Protein AF-A0A285BZZ1-F1 (afdb_monomer_lite)

Foldseek 3Di:
DDDDDPCPDDDDDDDDDQDLPALVSLVVVLVVLVVCCVVVVDPVVVSVVSNVVSVVSNVVRVVVVVVVVVVVVCVVVVD

pLDDT: mean 89.75, std 13.55, range [46.03, 98.62]

Organism: NCBI:txid44577

Radius of gyration: 21.62 Å; chains: 1; bounding box: 35×27×78 Å

Structure (mmCIF, N/CA/C/O backbone):
data_AF-A0A285BZZ1-F1
#
_entry.id   AF-A0A285BZZ1-F1
#
loop_
_atom_site.group_PDB
_atom_site.id
_atom_site.type_symbol
_atom_site.label_atom_id
_atom_site.label_alt_id
_atom_site.label_comp_id
_atom_site.label_asym_id
_atom_site.label_entity_id
_atom_site.label_seq_id
_atom_site.pdbx_PDB_ins_code
_atom_site.Cartn_x
_atom_site.Cartn_y
_atom_site.Cartn_z
_atom_site.occupancy
_atom_site.B_iso_or_equiv
_atom_site.auth_seq_id
_atom_site.auth_comp_id
_atom_site.auth_asym_id
_atom_site.auth_atom_id
_atom_site.pdbx_PDB_model_num
ATOM 1 N N . MET A 1 1 ? 1.164 19.152 -48.721 1.00 46.03 1 MET A N 1
ATOM 2 C CA . MET A 1 1 ? -0.053 18.365 -49.022 1.00 46.03 1 MET A CA 1
ATOM 3 C C . MET A 1 1 ? -0.773 18.113 -47.705 1.00 46.03 1 MET A C 1
ATOM 5 O O . MET A 1 1 ? -0.068 17.813 -46.746 1.00 46.03 1 MET A O 1
ATOM 9 N N . PRO A 1 2 ? -2.099 18.300 -47.600 1.00 57.00 2 PRO A N 1
ATOM 10 C CA . PRO A 1 2 ? -2.822 17.963 -46.379 1.00 57.00 2 PRO A CA 1
ATOM 11 C C . PRO A 1 2 ? -2.910 16.439 -46.243 1.00 57.00 2 PRO A C 1
ATOM 13 O O . PRO A 1 2 ? -3.105 15.739 -47.236 1.00 57.00 2 PRO A O 1
ATOM 16 N N . VAL A 1 3 ? -2.730 15.934 -45.024 1.00 68.62 3 VAL A N 1
ATOM 17 C CA . VAL A 1 3 ? -2.876 14.510 -44.702 1.00 68.62 3 VAL A CA 1
ATOM 18 C C . VAL A 1 3 ? -4.262 14.322 -44.097 1.00 68.62 3 VAL A C 1
ATOM 20 O O . VAL A 1 3 ? -4.570 14.910 -43.062 1.00 68.62 3 VAL A O 1
ATOM 23 N N . THR A 1 4 ? -5.109 13.540 -44.760 1.00 61.03 4 THR A N 1
ATOM 24 C CA . THR A 1 4 ? -6.430 13.159 -44.254 1.00 61.03 4 THR A CA 1
ATOM 25 C C . THR A 1 4 ? -6.242 12.095 -43.175 1.00 61.03 4 THR A C 1
ATOM 27 O O . THR A 1 4 ? -5.673 11.040 -43.447 1.00 61.03 4 THR A O 1
ATOM 30 N N . ILE A 1 5 ? -6.667 12.376 -41.942 1.00 65.19 5 ILE A N 1
ATOM 31 C CA . ILE A 1 5 ? -6.651 11.393 -40.852 1.00 65.19 5 ILE A CA 1
ATOM 32 C C . ILE A 1 5 ? -8.011 10.696 -40.853 1.00 65.19 5 ILE A C 1
ATOM 34 O O . ILE A 1 5 ? -9.011 11.284 -40.442 1.00 65.19 5 ILE A O 1
ATOM 38 N N . ASP A 1 6 ? -8.050 9.452 -41.325 1.00 65.75 6 ASP A N 1
ATOM 39 C CA . ASP A 1 6 ? -9.246 8.617 -41.240 1.00 65.75 6 ASP A CA 1
ATOM 40 C C . ASP A 1 6 ? -9.522 8.264 -39.769 1.00 65.75 6 ASP A C 1
ATOM 42 O O . ASP A 1 6 ? -8.755 7.538 -39.133 1.00 65.75 6 ASP A O 1
ATOM 46 N N . MET A 1 7 ? -10.634 8.768 -39.218 1.00 60.03 7 MET A N 1
ATOM 47 C CA . MET A 1 7 ? -11.146 8.432 -37.879 1.00 60.03 7 MET A CA 1
ATOM 48 C C . MET A 1 7 ? -11.695 6.997 -37.833 1.00 60.03 7 MET A C 1
ATOM 50 O O . MET A 1 7 ? -12.886 6.769 -37.611 1.00 60.03 7 MET A O 1
ATOM 54 N N . LYS A 1 8 ? -10.848 5.992 -38.059 1.00 63.00 8 LYS A N 1
ATOM 55 C CA . LYS A 1 8 ? -11.242 4.601 -37.825 1.00 63.00 8 LYS A CA 1
ATOM 56 C C . LYS A 1 8 ? -11.386 4.402 -36.311 1.00 63.00 8 LYS A C 1
ATOM 58 O O . LYS A 1 8 ? -10.444 4.653 -35.566 1.00 63.00 8 LYS A O 1
ATOM 63 N N . GLY A 1 9 ? -12.601 4.046 -35.888 1.00 62.97 9 GLY A N 1
ATOM 64 C CA . GLY A 1 9 ? -13.104 4.142 -34.516 1.00 62.97 9 GLY A CA 1
ATOM 65 C C . GLY A 1 9 ? -12.136 3.669 -33.433 1.00 62.97 9 GLY A C 1
ATOM 66 O O . GLY A 1 9 ? -11.685 2.527 -33.437 1.00 62.97 9 GLY A O 1
ATOM 67 N N . ILE A 1 10 ? -11.850 4.565 -32.490 1.00 71.19 10 ILE A N 1
ATOM 68 C CA . ILE A 1 10 ? -11.137 4.242 -31.256 1.00 71.19 10 ILE A CA 1
ATOM 69 C C . ILE A 1 10 ? -12.153 3.599 -30.316 1.00 71.19 10 ILE A C 1
ATOM 71 O O . ILE A 1 10 ? -13.055 4.269 -29.814 1.00 71.19 10 ILE A O 1
ATOM 75 N N . GLU A 1 11 ? -12.018 2.299 -30.084 1.00 74.12 11 GLU A N 1
ATOM 76 C CA . GLU A 1 11 ? -12.782 1.613 -29.049 1.00 74.12 11 GLU A CA 1
ATOM 77 C C . GLU A 1 11 ? -12.096 1.868 -27.699 1.00 74.12 11 GLU A C 1
ATOM 79 O O . GLU A 1 11 ? -10.976 1.418 -27.449 1.00 74.12 11 GLU A O 1
ATOM 84 N N . VAL A 1 12 ? -12.729 2.674 -26.842 1.00 74.75 12 VAL A N 1
ATOM 85 C CA . VAL A 1 12 ? -12.190 2.996 -25.516 1.00 74.75 12 VAL A CA 1
ATOM 86 C C . VAL A 1 12 ? -12.441 1.809 -24.595 1.00 74.75 12 VAL A C 1
ATOM 88 O O . VAL A 1 12 ? -13.548 1.619 -24.094 1.00 74.75 12 VAL A O 1
ATOM 91 N N . ILE A 1 13 ? -11.404 1.009 -24.357 1.00 76.44 13 ILE A N 1
ATOM 92 C CA . ILE A 1 13 ? -11.459 -0.079 -23.381 1.00 76.44 13 ILE A CA 1
ATOM 93 C C . ILE A 1 13 ? -11.309 0.546 -21.985 1.00 76.44 13 ILE A C 1
ATOM 95 O O . ILE A 1 13 ? -10.295 1.200 -21.727 1.00 76.44 13 ILE A O 1
ATOM 99 N N . PRO A 1 14 ? -12.288 0.399 -21.074 1.00 73.75 14 PRO A N 1
ATOM 100 C CA . PRO A 1 14 ? -12.183 0.984 -19.746 1.00 73.75 14 PRO A CA 1
ATOM 101 C C . PRO A 1 14 ? -11.014 0.357 -18.985 1.00 73.75 14 PRO A C 1
ATOM 103 O O . PRO A 1 14 ? -10.924 -0.866 -18.860 1.00 73.75 14 PRO A O 1
ATOM 106 N N . THR A 1 15 ? -10.134 1.200 -18.443 1.00 76.38 15 THR A N 1
ATOM 107 C CA . THR A 1 15 ? -9.037 0.741 -17.590 1.00 76.38 15 THR A CA 1
ATOM 108 C C . THR A 1 15 ? -9.618 -0.002 -16.384 1.00 76.38 15 THR A C 1
ATOM 110 O O . THR A 1 15 ? -10.455 0.566 -15.670 1.00 76.38 15 THR A O 1
ATOM 113 N N . PRO A 1 16 ? -9.205 -1.257 -16.127 1.00 75.62 16 PRO A N 1
ATOM 114 C CA . PRO A 1 16 ? -9.646 -1.990 -14.952 1.00 75.62 16 PRO A CA 1
ATOM 115 C C . PRO A 1 16 ? -9.365 -1.179 -13.685 1.00 75.62 16 PRO A C 1
ATOM 117 O O . PRO A 1 16 ? -8.246 -0.718 -13.465 1.00 75.62 16 PRO A O 1
ATOM 120 N N . 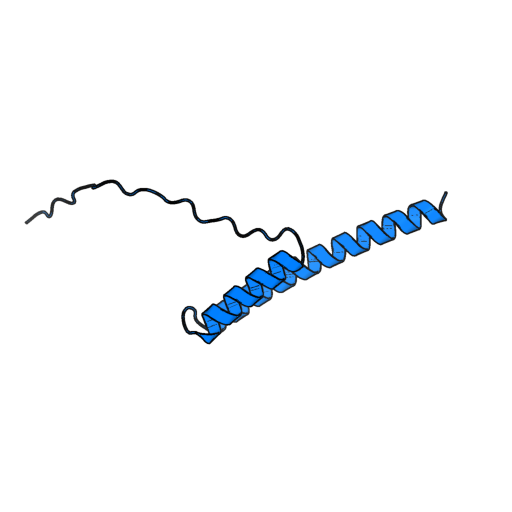LYS A 1 17 ? -10.387 -0.981 -12.846 1.00 80.56 17 LYS A N 1
ATOM 121 C CA . LYS A 1 17 ? -10.211 -0.279 -11.570 1.00 80.56 17 LYS A CA 1
ATOM 122 C C . LYS A 1 17 ? -9.367 -1.139 -10.634 1.00 80.56 17 LYS A C 1
ATOM 124 O O . LYS A 1 17 ? -9.766 -2.257 -10.306 1.00 80.56 17 LYS A O 1
ATOM 129 N N . ILE A 1 18 ? -8.252 -0.590 -10.161 1.00 84.50 18 ILE A N 1
ATOM 130 C CA . ILE A 1 18 ? -7.471 -1.189 -9.079 1.00 84.50 18 ILE A CA 1
ATOM 131 C C . ILE A 1 18 ? -8.324 -1.108 -7.812 1.00 84.50 18 ILE A C 1
ATOM 133 O O . ILE A 1 18 ? -8.699 -0.023 -7.363 1.00 84.50 18 ILE A O 1
ATOM 137 N N . LYS A 1 19 ? -8.686 -2.266 -7.262 1.00 86.94 19 LYS A N 1
ATOM 138 C CA . LYS A 1 19 ? -9.398 -2.342 -5.985 1.00 86.94 19 LYS A CA 1
ATOM 139 C C . LYS A 1 19 ? -8.361 -2.267 -4.874 1.00 86.94 19 LYS A C 1
ATOM 141 O O . LYS A 1 19 ? -7.443 -3.069 -4.871 1.00 86.94 19 LYS A O 1
ATOM 146 N N . LEU A 1 20 ? -8.520 -1.325 -3.950 1.00 94.00 20 LEU A N 1
ATOM 147 C CA . LEU A 1 20 ? -7.676 -1.160 -2.759 1.00 94.00 20 LEU A CA 1
ATOM 148 C C . LEU A 1 20 ? -8.557 -1.214 -1.502 1.00 94.00 20 LEU A C 1
ATOM 150 O O . LEU A 1 20 ? -8.541 -0.309 -0.675 1.00 94.00 20 LEU A O 1
ATOM 154 N N . ALA A 1 21 ? -9.425 -2.226 -1.426 1.00 93.31 21 ALA A N 1
ATOM 155 C CA . ALA A 1 21 ? -10.465 -2.306 -0.399 1.00 93.31 21 ALA A CA 1
ATOM 156 C C . ALA A 1 21 ? -9.972 -2.921 0.920 1.00 93.31 21 ALA A C 1
ATOM 158 O O . ALA A 1 21 ? -10.582 -2.707 1.961 1.00 93.31 21 ALA A O 1
ATOM 159 N N . ASN A 1 22 ? -8.902 -3.716 0.875 1.00 95.81 22 ASN A N 1
ATOM 160 C CA . ASN A 1 22 ? -8.323 -4.404 2.025 1.00 95.81 22 ASN A CA 1
ATOM 161 C C . ASN A 1 22 ? -6.799 -4.548 1.853 1.00 95.81 22 ASN A C 1
ATOM 163 O O . ASN A 1 22 ? -6.250 -4.294 0.776 1.00 95.81 22 ASN A O 1
ATOM 167 N N . ILE A 1 23 ? -6.124 -4.992 2.915 1.00 96.25 23 ILE A N 1
ATOM 168 C CA . ILE A 1 23 ? -4.664 -5.164 2.941 1.00 96.25 23 ILE A CA 1
ATOM 169 C C . ILE A 1 23 ? -4.187 -6.162 1.875 1.00 96.25 23 ILE A C 1
ATOM 171 O O . ILE A 1 23 ? -3.156 -5.928 1.249 1.00 96.25 23 ILE A O 1
ATOM 175 N N . GLU A 1 24 ? -4.932 -7.240 1.612 1.00 96.25 24 GLU A N 1
ATOM 176 C CA . GLU A 1 24 ? -4.554 -8.240 0.602 1.00 96.25 24 GLU A CA 1
ATOM 177 C C . GLU A 1 24 ? -4.566 -7.676 -0.820 1.00 96.25 24 GLU A C 1
ATOM 179 O O . GLU A 1 24 ? -3.707 -8.016 -1.639 1.00 96.25 24 GLU A O 1
ATOM 184 N N . ASP A 1 25 ? -5.504 -6.784 -1.117 1.00 96.56 25 ASP A N 1
ATOM 185 C CA . ASP A 1 25 ? -5.566 -6.099 -2.400 1.00 96.56 25 ASP A CA 1
ATOM 186 C C . ASP A 1 25 ? -4.392 -5.125 -2.565 1.00 96.56 25 ASP A C 1
ATOM 188 O O . ASP A 1 25 ? -3.688 -5.179 -3.576 1.00 96.56 25 ASP A O 1
ATOM 192 N N . CYS A 1 26 ? -4.087 -4.327 -1.536 1.00 97.44 26 CYS A N 1
ATOM 193 C CA . CYS A 1 26 ? -2.898 -3.472 -1.532 1.00 97.44 26 CYS A CA 1
ATOM 194 C C . CYS A 1 26 ? -1.603 -4.290 -1.666 1.00 97.44 26 CYS A C 1
ATOM 196 O O . CYS A 1 26 ? -0.703 -3.915 -2.417 1.00 97.44 26 CYS A O 1
ATOM 198 N N . ARG A 1 27 ? -1.506 -5.437 -0.980 1.00 97.25 27 ARG A N 1
ATOM 199 C CA . ARG A 1 27 ? -0.359 -6.352 -1.054 1.00 97.25 27 ARG A CA 1
ATOM 200 C C . ARG A 1 27 ? -0.165 -6.898 -2.466 1.00 97.25 27 ARG A C 1
ATOM 202 O O . ARG A 1 27 ? 0.968 -6.952 -2.952 1.00 97.25 27 ARG A O 1
ATOM 209 N N . ARG A 1 28 ? -1.250 -7.306 -3.131 1.00 97.50 28 ARG A N 1
ATOM 210 C CA . ARG A 1 28 ? -1.213 -7.778 -4.523 1.00 97.50 28 ARG A CA 1
ATOM 211 C C . ARG A 1 28 ? -0.735 -6.687 -5.473 1.00 97.50 28 ARG A C 1
ATOM 213 O O . ARG A 1 28 ? 0.133 -6.969 -6.300 1.00 97.50 28 ARG A O 1
ATOM 220 N N . GLU A 1 29 ? -1.243 -5.471 -5.314 1.00 97.69 29 GLU A N 1
ATOM 221 C CA . GLU A 1 29 ? -0.849 -4.338 -6.148 1.00 97.69 29 GLU A CA 1
ATOM 222 C C . GLU A 1 29 ? 0.627 -3.968 -5.934 1.00 97.69 29 GLU A C 1
ATOM 224 O O . GLU A 1 29 ? 1.388 -3.894 -6.897 1.00 97.69 29 GLU A O 1
ATOM 229 N N . MET A 1 30 ? 1.090 -3.873 -4.680 1.00 98.00 30 MET A N 1
ATOM 230 C CA . MET A 1 30 ? 2.507 -3.629 -4.365 1.00 98.00 30 MET A CA 1
ATOM 231 C C . MET A 1 30 ? 3.427 -4.689 -4.984 1.00 98.00 30 MET A C 1
ATOM 233 O O . MET A 1 30 ? 4.483 -4.362 -5.529 1.00 98.00 30 MET A O 1
ATOM 237 N N . ALA A 1 31 ? 3.025 -5.964 -4.949 1.00 98.12 31 ALA A N 1
ATOM 238 C CA . ALA A 1 31 ? 3.779 -7.039 -5.587 1.00 98.12 31 ALA A CA 1
ATOM 239 C C . ALA A 1 31 ? 3.794 -6.920 -7.121 1.00 98.12 31 ALA A C 1
ATOM 241 O O . ALA A 1 31 ? 4.784 -7.304 -7.746 1.00 98.12 31 ALA A O 1
ATOM 242 N N . SER A 1 32 ? 2.721 -6.405 -7.732 1.00 97.69 32 SER A N 1
ATOM 243 C CA . SER A 1 32 ? 2.679 -6.122 -9.169 1.00 97.69 32 SER A CA 1
ATOM 244 C C . SER A 1 32 ? 3.670 -5.023 -9.540 1.00 97.69 32 SER A C 1
ATOM 246 O O . SER A 1 32 ? 4.556 -5.261 -10.362 1.00 97.69 32 SER A O 1
ATOM 248 N N . VAL A 1 33 ? 3.614 -3.884 -8.842 1.00 97.88 33 VAL A N 1
ATOM 249 C CA . VAL A 1 33 ? 4.529 -2.751 -9.049 1.00 97.88 33 VAL A CA 1
ATOM 250 C C . VAL A 1 33 ? 5.987 -3.180 -8.874 1.00 97.88 33 VAL A C 1
ATOM 252 O O . VAL A 1 33 ? 6.838 -2.839 -9.694 1.00 97.88 33 VAL A O 1
ATOM 255 N N . TYR A 1 34 ? 6.291 -3.986 -7.850 1.00 98.12 34 TYR A N 1
ATOM 256 C CA . TYR A 1 34 ? 7.639 -4.521 -7.652 1.00 98.12 34 TYR A CA 1
ATOM 257 C C . TYR A 1 34 ? 8.115 -5.360 -8.845 1.00 98.12 34 TYR A C 1
ATOM 259 O O . TYR A 1 34 ? 9.248 -5.199 -9.295 1.00 98.12 34 TYR A O 1
ATOM 267 N N . ARG A 1 35 ? 7.268 -6.254 -9.374 1.00 98.44 35 ARG A N 1
ATOM 268 C CA . ARG A 1 35 ? 7.617 -7.077 -10.544 1.00 98.44 35 ARG A CA 1
ATOM 269 C C . ARG A 1 35 ? 7.831 -6.217 -11.789 1.00 98.44 35 ARG A C 1
ATOM 271 O O . ARG A 1 35 ? 8.772 -6.471 -12.541 1.00 98.44 35 ARG A O 1
ATOM 278 N N . ASP A 1 36 ? 7.010 -5.192 -11.988 1.00 98.25 36 ASP A N 1
ATOM 279 C CA . ASP A 1 36 ? 7.155 -4.256 -13.105 1.00 98.25 36 ASP A CA 1
ATOM 280 C C . ASP A 1 36 ? 8.467 -3.475 -13.011 1.00 98.25 36 ASP A C 1
ATOM 282 O O . ASP A 1 36 ? 9.231 -3.457 -13.975 1.00 98.25 36 ASP A O 1
ATOM 286 N N . ALA A 1 37 ? 8.796 -2.945 -11.832 1.00 98.31 37 ALA A N 1
ATOM 287 C CA . ALA A 1 37 ? 10.066 -2.263 -11.594 1.00 98.31 37 ALA A CA 1
ATOM 288 C C . ALA A 1 37 ? 11.266 -3.211 -11.760 1.00 98.31 37 ALA A C 1
ATOM 290 O O . ALA A 1 37 ? 12.248 -2.879 -12.420 1.00 98.31 37 ALA A O 1
ATOM 291 N N . ARG A 1 38 ? 11.184 -4.434 -11.217 1.00 98.06 38 ARG A N 1
ATOM 292 C CA . ARG A 1 38 ? 12.257 -5.439 -11.307 1.00 98.06 38 ARG A CA 1
ATOM 293 C C . ARG A 1 38 ? 12.513 -5.903 -12.739 1.00 98.06 38 ARG A C 1
ATOM 295 O O . ARG A 1 38 ? 13.647 -6.241 -13.065 1.00 98.06 38 ARG A O 1
ATOM 302 N N . SER A 1 39 ? 11.472 -5.942 -13.566 1.00 98.12 39 SER A N 1
ATOM 303 C CA . SER A 1 39 ? 11.568 -6.294 -14.987 1.00 98.12 39 SER A CA 1
ATOM 304 C C . SER A 1 39 ? 11.933 -5.113 -15.893 1.00 98.12 39 SER A C 1
ATOM 306 O O . SER A 1 39 ? 12.124 -5.319 -17.088 1.00 98.12 39 SER A O 1
ATOM 308 N N . GLY A 1 40 ? 12.042 -3.895 -15.348 1.00 97.75 40 GLY A N 1
ATOM 309 C CA . GLY A 1 40 ? 12.349 -2.681 -16.108 1.00 97.75 40 GLY A CA 1
ATOM 310 C C . GLY A 1 40 ? 11.176 -2.131 -16.926 1.00 97.75 40 GLY A C 1
ATOM 311 O O . GLY A 1 40 ? 11.389 -1.279 -17.782 1.00 97.75 40 GLY A O 1
ATOM 312 N N . ARG A 1 41 ? 9.940 -2.600 -16.685 1.00 97.81 41 ARG A N 1
ATOM 313 C CA . ARG A 1 41 ? 8.729 -2.058 -17.334 1.00 97.81 41 ARG A CA 1
ATOM 314 C C . ARG A 1 41 ? 8.380 -0.652 -16.853 1.00 97.81 41 ARG A C 1
ATOM 316 O O . ARG A 1 41 ? 7.797 0.118 -17.608 1.00 97.81 41 ARG A O 1
ATOM 323 N N . ILE A 1 42 ? 8.730 -0.340 -15.610 1.00 97.94 42 ILE A N 1
ATOM 324 C CA . ILE A 1 42 ? 8.653 1.000 -15.026 1.00 97.94 42 ILE A CA 1
ATOM 325 C C . ILE A 1 42 ? 9.993 1.333 -14.379 1.00 97.94 42 ILE A C 1
ATOM 327 O O . ILE A 1 42 ? 10.739 0.429 -13.988 1.00 97.94 42 ILE A O 1
ATOM 331 N N . ASP A 1 43 ? 10.284 2.623 -14.235 1.00 98.38 43 ASP A N 1
ATOM 332 C CA . ASP A 1 43 ? 11.466 3.054 -13.505 1.00 98.38 43 ASP A CA 1
ATOM 333 C C . ASP A 1 43 ? 11.375 2.650 -12.023 1.00 98.38 43 ASP A C 1
ATOM 335 O O . ASP A 1 43 ? 10.317 2.707 -11.388 1.00 98.38 43 ASP A O 1
ATOM 339 N N . SER A 1 44 ? 12.504 2.228 -11.456 1.00 97.56 44 SER A N 1
ATOM 340 C CA . SER A 1 44 ? 12.576 1.773 -10.064 1.00 97.56 44 SER A CA 1
ATOM 341 C C . SER A 1 44 ? 12.203 2.860 -9.048 1.00 97.56 44 SER A C 1
ATOM 343 O O . SER A 1 44 ? 11.630 2.553 -7.996 1.00 97.56 44 SER A O 1
ATOM 345 N N . GLN A 1 45 ? 12.483 4.127 -9.356 1.00 98.25 45 GLN A N 1
ATOM 346 C CA . GLN A 1 45 ? 12.140 5.267 -8.518 1.00 98.25 45 GLN A CA 1
ATOM 347 C C . GLN A 1 45 ? 10.630 5.507 -8.532 1.00 98.25 45 GLN A C 1
ATOM 349 O O . GLN A 1 45 ? 10.031 5.688 -7.471 1.00 98.25 45 GLN A O 1
ATOM 354 N N . ASP A 1 46 ? 10.003 5.434 -9.706 1.00 98.25 46 ASP A N 1
ATOM 355 C CA . ASP A 1 46 ? 8.546 5.519 -9.841 1.00 98.25 46 ASP A CA 1
ATOM 356 C C . ASP A 1 46 ? 7.850 4.355 -9.138 1.00 98.25 46 ASP A C 1
ATOM 358 O O . ASP A 1 46 ? 6.931 4.572 -8.346 1.00 98.25 46 ASP A O 1
ATOM 362 N N . GLY A 1 47 ? 8.350 3.130 -9.319 1.00 98.31 47 GLY A N 1
ATOM 363 C CA . GLY A 1 47 ? 7.850 1.959 -8.600 1.00 98.31 47 GLY A CA 1
ATOM 364 C C . GLY A 1 47 ? 7.926 2.130 -7.080 1.00 98.31 47 GLY A C 1
ATOM 365 O O . GLY A 1 47 ? 6.966 1.839 -6.367 1.00 98.31 47 GLY A O 1
ATOM 366 N N . SER A 1 48 ? 9.031 2.681 -6.573 1.00 98.31 48 SER A N 1
ATOM 367 C CA . SER A 1 48 ? 9.206 2.948 -5.140 1.00 98.31 48 SER A CA 1
ATOM 368 C C . SER A 1 48 ? 8.207 3.986 -4.612 1.00 98.31 48 SER A C 1
ATOM 370 O O . SER A 1 48 ? 7.643 3.800 -3.532 1.00 98.31 48 SER A O 1
ATOM 372 N N . ARG A 1 49 ? 7.934 5.055 -5.376 1.00 98.62 49 ARG A N 1
ATOM 373 C CA . ARG A 1 49 ? 6.916 6.065 -5.028 1.00 98.62 49 ARG A CA 1
ATOM 374 C C . ARG A 1 49 ? 5.516 5.453 -4.966 1.00 98.62 49 ARG A C 1
ATOM 376 O O . ARG A 1 49 ? 4.780 5.716 -4.017 1.00 98.62 49 ARG A O 1
ATOM 383 N N . LEU A 1 50 ? 5.166 4.612 -5.939 1.00 98.12 50 LEU A N 1
ATOM 384 C CA . LEU A 1 50 ? 3.873 3.926 -5.982 1.00 98.12 50 LEU A CA 1
ATOM 385 C C . LEU A 1 50 ? 3.699 2.974 -4.792 1.00 98.12 50 LEU A C 1
ATOM 387 O O . LEU A 1 50 ? 2.681 3.027 -4.102 1.00 98.12 50 LEU A O 1
ATOM 391 N N . VAL A 1 51 ? 4.713 2.156 -4.492 1.00 98.25 51 VAL A N 1
ATOM 392 C CA . VAL A 1 51 ? 4.695 1.264 -3.320 1.00 98.25 51 VAL A CA 1
ATOM 393 C C . VAL A 1 51 ? 4.567 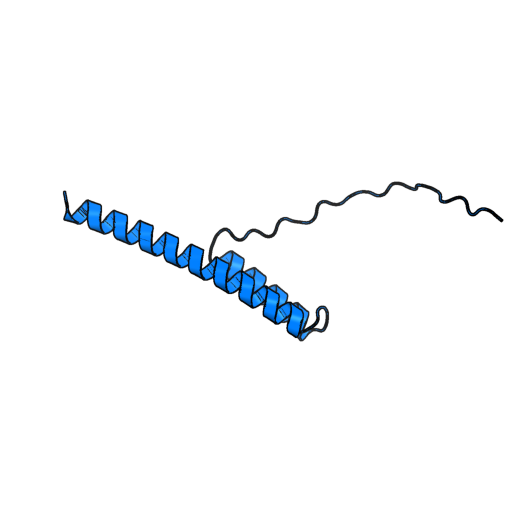2.062 -2.023 1.00 98.25 51 VAL A C 1
ATOM 395 O O . VAL A 1 51 ? 3.807 1.668 -1.139 1.00 98.25 51 VAL A O 1
ATOM 398 N N . TYR A 1 52 ? 5.240 3.210 -1.909 1.00 98.62 52 TYR A N 1
ATOM 399 C CA . TYR A 1 52 ? 5.081 4.081 -0.748 1.00 98.62 52 TYR A CA 1
ATOM 400 C C . TYR A 1 52 ? 3.626 4.530 -0.572 1.00 98.62 52 TYR A C 1
ATOM 402 O O . TYR A 1 52 ? 3.083 4.380 0.522 1.00 98.62 52 TYR A O 1
ATOM 410 N N . MET A 1 53 ? 2.964 5.007 -1.630 1.00 98.19 53 MET A N 1
ATOM 411 C CA . MET A 1 53 ? 1.553 5.414 -1.567 1.00 98.19 53 MET A CA 1
ATOM 412 C C . MET A 1 53 ? 0.645 4.248 -1.147 1.00 98.19 53 MET A C 1
ATOM 414 O O . MET A 1 53 ? -0.153 4.394 -0.221 1.00 98.19 53 MET A O 1
ATOM 418 N N . LEU A 1 54 ? 0.822 3.068 -1.751 1.00 98.06 54 LEU A N 1
ATOM 419 C CA . LEU A 1 54 ? 0.068 1.855 -1.403 1.00 98.06 54 LEU A CA 1
ATOM 420 C C . LEU A 1 54 ? 0.288 1.425 0.056 1.00 98.06 54 LEU A C 1
ATOM 422 O O . LEU A 1 54 ? -0.646 0.964 0.719 1.00 98.06 54 LEU A O 1
ATOM 426 N N . SER A 1 55 ? 1.495 1.622 0.592 1.00 98.19 55 SER A N 1
ATOM 427 C CA . SER A 1 55 ? 1.784 1.348 2.003 1.00 98.19 55 SER A CA 1
ATOM 428 C C . SER A 1 55 ? 1.016 2.280 2.946 1.00 98.19 55 SER A C 1
ATOM 430 O O . SER A 1 55 ? 0.560 1.834 3.994 1.00 98.19 55 SER A O 1
ATOM 432 N N . GLN A 1 56 ? 0.809 3.550 2.573 1.00 98.38 56 GLN A N 1
ATOM 433 C CA . GLN A 1 56 ? 0.011 4.482 3.378 1.00 98.38 56 GLN A CA 1
ATOM 434 C C . GLN A 1 56 ? -1.466 4.088 3.378 1.00 98.38 56 GLN A C 1
ATOM 436 O O . GLN A 1 56 ? -2.095 4.079 4.431 1.00 98.38 56 GLN A O 1
ATOM 441 N N . VAL A 1 57 ? -2.002 3.676 2.224 1.00 97.69 57 VAL A N 1
ATOM 442 C CA . VAL A 1 57 ? -3.374 3.148 2.133 1.00 97.69 57 VAL A CA 1
ATOM 443 C C . VAL A 1 57 ? -3.534 1.903 3.008 1.00 97.69 57 VAL A C 1
ATOM 445 O O . VAL A 1 57 ? -4.491 1.806 3.769 1.00 97.69 57 VAL A O 1
ATOM 448 N N . SER A 1 58 ? -2.566 0.984 2.961 1.00 97.81 58 SER A N 1
ATOM 449 C CA . SER A 1 58 ? -2.578 -0.233 3.785 1.00 97.81 58 SER A CA 1
ATOM 450 C C . SER A 1 58 ? -2.617 0.086 5.283 1.00 97.81 58 SER A C 1
ATOM 452 O O . SER A 1 58 ? -3.402 -0.517 6.009 1.00 97.81 58 SER A O 1
ATOM 454 N N . LYS A 1 59 ? -1.833 1.076 5.732 1.00 98.00 59 LYS A N 1
ATOM 455 C CA . LYS A 1 59 ? -1.830 1.53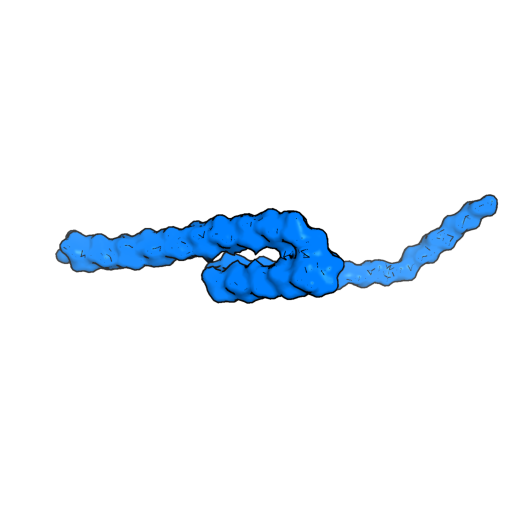6 7.131 1.00 98.00 59 LYS A CA 1
ATOM 456 C C . LYS A 1 59 ? -3.171 2.123 7.563 1.00 98.00 59 LYS A C 1
ATOM 458 O O . LYS A 1 59 ? -3.604 1.868 8.677 1.00 98.00 59 LYS A O 1
ATOM 463 N N . LEU A 1 60 ? -3.829 2.905 6.704 1.00 98.06 60 LEU A N 1
ATOM 464 C CA . LEU A 1 60 ? -5.141 3.483 7.019 1.00 98.06 60 LEU A CA 1
ATOM 465 C C . LEU A 1 60 ? -6.225 2.407 7.138 1.00 98.06 60 LEU A C 1
ATOM 467 O O . LEU A 1 60 ? -7.079 2.497 8.016 1.00 98.06 60 LEU A O 1
ATOM 471 N N . ILE A 1 61 ? -6.173 1.379 6.286 1.00 97.38 61 ILE A N 1
ATOM 472 C CA . ILE A 1 61 ? -7.068 0.219 6.380 1.00 97.38 61 ILE A CA 1
ATOM 473 C C . ILE A 1 61 ? -6.844 -0.507 7.710 1.00 97.38 61 ILE A C 1
ATOM 475 O O . ILE A 1 61 ? -7.799 -0.744 8.443 1.00 97.38 61 ILE A O 1
ATOM 479 N N . GLU A 1 62 ? -5.586 -0.809 8.044 1.00 97.44 62 GLU A N 1
ATOM 480 C CA . GLU A 1 62 ? -5.231 -1.482 9.296 1.00 97.44 62 GLU A CA 1
ATOM 481 C C . GLU A 1 62 ? -5.683 -0.679 10.522 1.00 97.44 62 GLU A C 1
ATOM 483 O O . GLU A 1 62 ? -6.296 -1.237 11.431 1.00 97.44 62 GLU A O 1
ATOM 488 N N . LEU A 1 63 ? -5.446 0.637 10.520 1.00 98.19 63 LEU A N 1
ATOM 489 C CA . LEU A 1 63 ? -5.877 1.528 11.593 1.00 98.19 63 LEU A CA 1
ATOM 490 C C . LEU A 1 63 ? -7.400 1.511 11.756 1.00 98.19 63 LEU A C 1
ATOM 492 O O . LEU A 1 63 ? -7.885 1.313 12.865 1.00 98.19 63 LEU A O 1
ATOM 496 N N . SER A 1 64 ? -8.147 1.636 10.656 1.00 97.88 64 SER A N 1
ATOM 497 C CA . SER A 1 64 ? -9.612 1.599 10.689 1.00 97.88 64 SER A CA 1
ATOM 498 C C . SER A 1 64 ? -10.147 0.269 11.226 1.00 97.88 64 SER A C 1
ATOM 500 O O . SER A 1 64 ? -11.134 0.240 11.960 1.00 97.88 64 SER A O 1
ATOM 502 N N . ASP A 1 65 ? -9.512 -0.850 10.881 1.00 96.94 65 ASP A N 1
ATOM 503 C CA . ASP A 1 65 ? -9.926 -2.163 11.372 1.00 96.94 65 ASP A CA 1
ATOM 504 C C . ASP A 1 65 ? -9.587 -2.361 12.856 1.00 96.94 65 ASP A C 1
ATOM 506 O O . ASP A 1 65 ? -10.353 -3.001 13.580 1.00 96.94 65 ASP A O 1
ATOM 510 N N . ILE A 1 66 ? -8.481 -1.785 13.334 1.00 97.75 66 ILE A N 1
ATOM 511 C CA . ILE A 1 66 ? -8.148 -1.747 14.762 1.00 97.75 66 ILE A CA 1
ATOM 512 C C . ILE A 1 66 ? -9.168 -0.896 15.526 1.00 97.75 66 ILE A C 1
ATOM 514 O O . ILE A 1 66 ? -9.697 -1.371 16.528 1.00 97.75 66 ILE A O 1
ATOM 518 N N . GLU A 1 67 ? -9.493 0.305 15.041 1.00 98.06 67 GLU A N 1
ATOM 519 C CA . GLU A 1 67 ? -10.486 1.199 15.656 1.00 98.06 67 GLU A CA 1
ATOM 520 C C . GLU A 1 67 ? -11.845 0.507 15.819 1.00 98.06 67 GLU A C 1
ATOM 522 O O . GLU A 1 67 ? -12.380 0.467 16.924 1.00 98.06 67 GLU A O 1
ATOM 527 N N . LYS A 1 68 ? -12.356 -0.151 14.768 1.00 97.38 68 LYS A N 1
ATOM 528 C CA . LYS A 1 68 ? -13.617 -0.917 14.839 1.00 97.38 68 LYS A CA 1
ATOM 529 C C . LYS A 1 68 ? -13.573 -2.021 15.892 1.00 97.38 68 LYS A C 1
ATOM 531 O O . LYS A 1 68 ? -14.557 -2.283 16.577 1.00 97.38 68 LYS A O 1
ATOM 536 N N . ARG A 1 69 ? -12.444 -2.728 16.002 1.00 97.06 69 ARG A N 1
ATOM 537 C CA . ARG A 1 69 ? -12.287 -3.811 16.984 1.00 97.06 69 ARG A CA 1
ATOM 538 C C . ARG A 1 69 ? -12.229 -3.267 18.408 1.00 97.06 69 ARG A C 1
ATOM 540 O O . ARG A 1 69 ? -12.779 -3.906 19.299 1.00 97.06 69 ARG A O 1
ATOM 547 N N . ILE A 1 70 ? -11.584 -2.120 18.611 1.00 97.62 70 ILE A N 1
ATOM 548 C CA . ILE A 1 70 ? -11.556 -1.424 19.901 1.00 97.62 70 ILE A CA 1
ATOM 549 C C . ILE A 1 70 ? -12.967 -0.976 20.279 1.00 97.62 70 ILE A C 1
ATOM 551 O O . ILE A 1 70 ? -13.414 -1.312 21.367 1.00 97.62 70 ILE A O 1
ATOM 555 N N . GLU A 1 71 ? -13.700 -0.338 19.366 1.00 97.31 71 GLU A N 1
ATOM 556 C CA . GLU A 1 71 ? -15.081 0.104 19.594 1.00 97.31 71 GLU A CA 1
ATOM 557 C C . GLU A 1 71 ? -15.987 -1.058 20.040 1.00 97.31 71 GLU A C 1
ATOM 559 O O . GLU A 1 71 ? -16.748 -0.938 20.999 1.00 97.31 71 GLU A O 1
ATOM 564 N N . VAL A 1 72 ? -15.871 -2.225 19.395 1.00 96.88 72 VAL A N 1
ATOM 565 C CA . VAL A 1 72 ? -16.604 -3.432 19.811 1.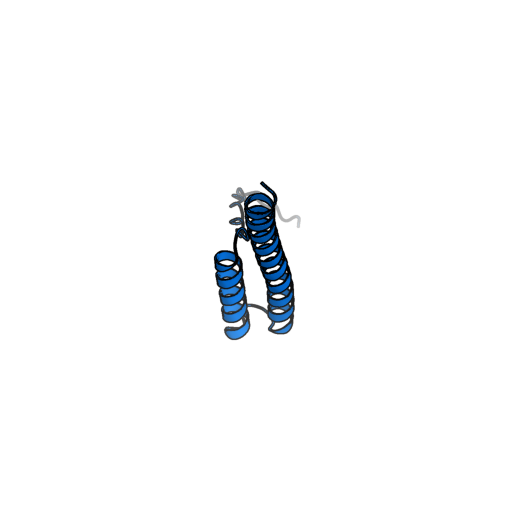00 96.88 72 VAL A CA 1
ATOM 566 C C . VAL A 1 72 ? -16.245 -3.844 21.241 1.00 96.88 72 VAL A C 1
ATOM 568 O O . VAL A 1 72 ? -17.137 -4.175 22.019 1.00 96.88 72 VAL A O 1
ATOM 571 N N . LEU A 1 73 ? -14.962 -3.832 21.605 1.00 96.69 73 LEU A N 1
ATOM 572 C CA . LEU A 1 73 ? -14.518 -4.206 22.951 1.00 96.69 73 LEU A CA 1
ATOM 573 C C . LEU A 1 73 ? -14.972 -3.19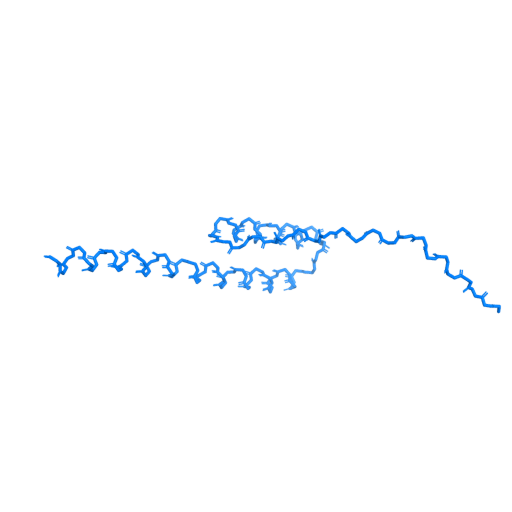8 24.013 1.00 96.69 73 LEU A C 1
ATOM 575 O O . LEU A 1 73 ? -15.416 -3.608 25.083 1.00 96.69 73 LEU A O 1
ATOM 579 N N . GLU A 1 74 ? -14.898 -1.902 23.719 1.00 96.12 74 GLU A N 1
ATOM 580 C CA . GLU A 1 74 ? -15.361 -0.836 24.610 1.00 96.12 74 GLU A CA 1
ATOM 581 C C . GLU A 1 74 ? -16.870 -0.935 24.852 1.00 96.12 74 GLU A C 1
ATOM 583 O O . GLU A 1 74 ? -17.316 -0.851 25.995 1.00 96.12 74 GLU A O 1
ATOM 588 N N . ASN A 1 75 ? -17.651 -1.217 23.807 1.00 94.88 75 ASN A N 1
ATOM 589 C CA . ASN A 1 75 ? -19.093 -1.424 23.924 1.00 94.88 75 ASN A CA 1
ATOM 590 C C . ASN A 1 75 ? -19.453 -2.672 24.747 1.00 94.88 75 ASN A C 1
ATOM 592 O O . ASN A 1 75 ? -20.443 -2.652 25.472 1.00 94.88 75 ASN A O 1
ATOM 596 N N . LEU A 1 76 ? -18.664 -3.749 24.658 1.00 93.00 76 LEU A N 1
ATOM 597 C CA . LEU A 1 76 ? -18.873 -4.961 25.461 1.00 93.00 76 LEU A CA 1
ATOM 598 C C . LEU A 1 76 ? -18.512 -4.772 26.937 1.00 93.00 76 LEU A C 1
ATOM 600 O O . LEU A 1 76 ? -19.103 -5.425 27.789 1.00 93.00 76 LEU A O 1
ATOM 604 N N . ASN A 1 77 ? -17.518 -3.936 27.237 1.00 83.56 77 ASN A N 1
ATOM 605 C CA . ASN A 1 77 ? -17.019 -3.747 28.598 1.00 83.56 77 ASN A CA 1
ATOM 606 C C . ASN A 1 77 ? -17.749 -2.627 29.362 1.00 83.56 77 ASN A C 1
ATOM 608 O O . ASN A 1 77 ? -17.677 -2.579 30.588 1.00 83.56 77 ASN A O 1
ATOM 612 N N . ASN A 1 78 ? -18.434 -1.731 28.645 1.00 74.06 78 ASN A N 1
ATOM 613 C CA . ASN A 1 78 ? -19.160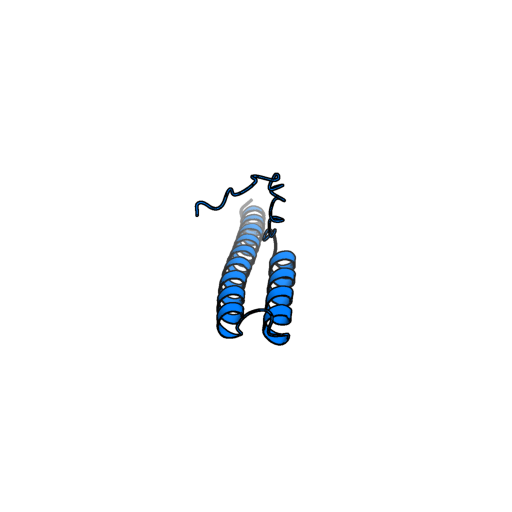 -0.592 29.213 1.00 74.06 78 ASN A CA 1
ATOM 614 C C . ASN A 1 78 ? -20.691 -0.806 29.279 1.00 74.06 78 ASN A C 1
ATOM 616 O O . ASN A 1 78 ? -21.410 0.141 29.608 1.00 74.06 78 ASN A O 1
ATOM 620 N N . GLY A 1 79 ? -21.184 -2.007 28.953 1.00 54.19 79 GLY A N 1
ATOM 621 C CA . GLY A 1 79 ? -22.586 -2.432 29.100 1.00 54.19 79 GLY A CA 1
ATOM 622 C C . GLY A 1 79 ? -22.764 -3.441 30.226 1.00 54.19 79 GLY A C 1
ATOM 623 O O . GLY A 1 79 ? -23.849 -3.418 30.848 1.00 54.19 79 GLY A O 1
#

Secondary structure (DSSP, 8-state):
-PPP--------PPPPPPP-SSHHHHHHHHHHHHHHHHTTSS-HHHHHHHHHHHHHHHHHHHHHHHHHHHHHHHHHH--

Sequence (79 aa):
MPVTIDMKGIEVIPTPKIKLANIEDCRREMASVYRDARSGRIDSQDGSRLVYMLSQVSKLIELSDIEKRIEVLENLNNG